Protein AF-A0A3M3WVY3-F1 (afdb_monomer)

Organism: Pseudomonas syringae pv. aptata (NCBI:txid83167)

Secondary structure (DSSP, 8-state):
----------SSS-HHHHHHHHHHHHHHHHTTTTS-HHHHHHHS---TTS-SS---

Sequence (56 aa):
INTLPLRVDVGTGGVRQAVRLTHNRLTALLGHEHAPLVLAQRCSEVSATSPLFSAL

Foldseek 3Di:
DADDDDDQDPPPDDPVVSVVVRVVRVVVCVVCRVPHVVVVVVVVPPPPPDDSDDDD

pLDDT: mean 78.69, std 10.06, range [48.16, 91.69]

Solvent-accessible surface area (backbone atoms only — not comparable to full-atom values): 3874 Å² total; per-residue (Å²): 139,76,72,79,89,78,90,79,78,77,91,68,77,55,70,72,57,41,53,53,52,46,49,54,53,52,60,62,47,58,86,43,63,85,59,59,52,70,57,55,49,72,72,59,80,56,58,91,91,54,77,94,64,81,88,130

Structure (mmCIF, N/CA/C/O backbone):
data_AF-A0A3M3WVY3-F1
#
_entry.id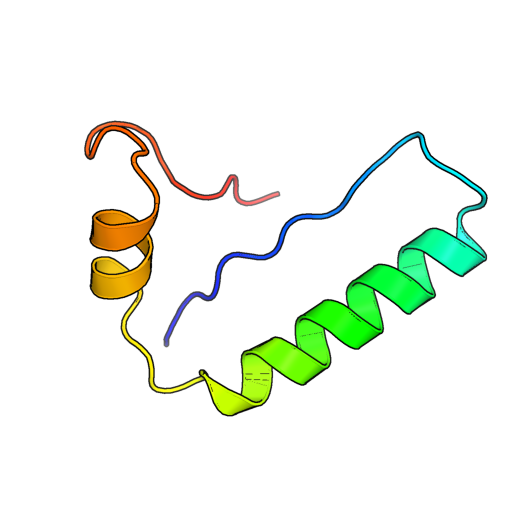   AF-A0A3M3WVY3-F1
#
loop_
_atom_site.group_PDB
_atom_site.id
_atom_site.type_symbol
_atom_site.label_atom_id
_atom_site.label_alt_id
_atom_site.label_comp_id
_atom_site.label_asym_id
_atom_site.label_entity_id
_atom_site.label_seq_id
_atom_site.pdbx_PDB_ins_code
_atom_site.Cartn_x
_atom_site.Cartn_y
_atom_site.Cartn_z
_atom_site.occupancy
_atom_site.B_iso_or_equiv
_atom_site.auth_seq_id
_atom_site.auth_comp_id
_atom_site.auth_asym_id
_atom_site.auth_atom_id
_atom_site.pdbx_PDB_model_num
ATOM 1 N N . ILE A 1 1 ? 12.964 -4.195 -4.469 1.00 62.84 1 ILE A N 1
ATOM 2 C CA . ILE A 1 1 ? 11.720 -4.181 -3.660 1.00 62.84 1 ILE A CA 1
ATOM 3 C C . ILE A 1 1 ? 10.823 -3.107 -4.262 1.00 62.84 1 ILE A C 1
ATOM 5 O O . ILE A 1 1 ? 11.318 -2.001 -4.444 1.00 62.84 1 ILE A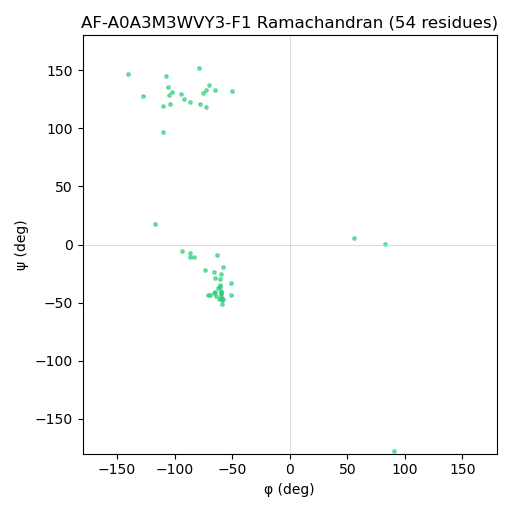 O 1
ATOM 9 N N . ASN A 1 2 ? 9.590 -3.438 -4.656 1.00 65.62 2 ASN A N 1
ATOM 10 C CA . ASN A 1 2 ? 8.640 -2.483 -5.239 1.00 65.62 2 ASN A CA 1
ATOM 11 C C . ASN A 1 2 ? 7.563 -2.141 -4.200 1.00 65.62 2 ASN A C 1
ATOM 13 O O . ASN A 1 2 ? 7.070 -3.039 -3.519 1.00 65.62 2 ASN A O 1
ATOM 17 N N . THR A 1 3 ? 7.217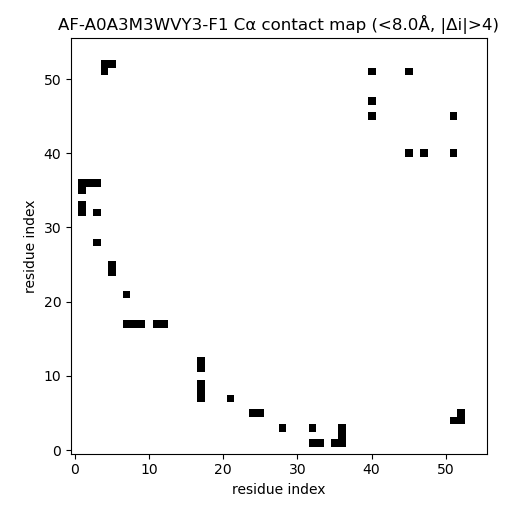 -0.863 -4.067 1.00 74.12 3 THR A N 1
ATOM 18 C CA . THR A 1 3 ? 6.197 -0.398 -3.117 1.00 74.12 3 THR A CA 1
ATOM 19 C C . THR A 1 3 ? 4.925 -0.077 -3.885 1.00 74.12 3 THR A C 1
ATOM 21 O O . THR A 1 3 ? 4.943 0.779 -4.768 1.00 74.12 3 THR A O 1
ATOM 24 N N . LEU A 1 4 ? 3.823 -0.751 -3.550 1.00 79.19 4 LEU A N 1
ATOM 25 C CA . LEU A 1 4 ? 2.522 -0.556 -4.191 1.00 79.19 4 LEU A CA 1
ATOM 26 C C . LEU A 1 4 ? 1.588 0.246 -3.271 1.00 79.19 4 LEU A C 1
ATOM 28 O O . LEU A 1 4 ? 1.431 -0.126 -2.106 1.00 79.19 4 LEU A O 1
ATOM 32 N N . PRO A 1 5 ? 0.958 1.331 -3.755 1.00 78.56 5 PRO A N 1
ATOM 33 C CA . PRO A 1 5 ? 0.048 2.128 -2.942 1.00 78.56 5 PRO A CA 1
ATOM 34 C C . PRO A 1 5 ? -1.279 1.388 -2.713 1.00 78.56 5 PRO A C 1
ATOM 36 O O . PRO A 1 5 ? -1.901 0.893 -3.651 1.00 78.56 5 PRO A O 1
ATOM 39 N N . LEU A 1 6 ? -1.744 1.361 -1.462 1.00 83.62 6 LEU A N 1
ATOM 40 C CA . LEU A 1 6 ? -3.033 0.795 -1.065 1.00 83.62 6 LEU A CA 1
ATOM 41 C C . LEU A 1 6 ? -3.827 1.823 -0.259 1.00 83.62 6 LEU A C 1
ATOM 43 O O . LEU A 1 6 ? -3.354 2.324 0.758 1.00 83.62 6 LEU A O 1
ATOM 47 N N . ARG A 1 7 ? -5.072 2.082 -0.668 1.00 83.62 7 ARG A N 1
ATOM 48 C CA . ARG A 1 7 ? -6.015 2.896 0.106 1.00 83.62 7 ARG A CA 1
ATOM 49 C C . ARG A 1 7 ? -6.860 2.015 1.023 1.00 83.62 7 ARG A C 1
ATOM 51 O O . ARG A 1 7 ? -7.562 1.113 0.554 1.00 83.62 7 ARG A O 1
ATOM 58 N N . VAL A 1 8 ? -6.846 2.330 2.315 1.00 84.12 8 VAL A N 1
ATOM 59 C CA . VAL A 1 8 ? -7.721 1.728 3.328 1.00 84.12 8 VAL A CA 1
ATOM 60 C C . VAL A 1 8 ? -8.722 2.783 3.781 1.00 84.12 8 VAL A C 1
ATOM 62 O O . VAL A 1 8 ? -8.334 3.833 4.282 1.00 84.12 8 VAL A O 1
ATOM 65 N N . ASP A 1 9 ? -10.011 2.516 3.583 1.00 81.69 9 ASP A N 1
ATOM 66 C CA . ASP A 1 9 ? -11.069 3.408 4.051 1.00 81.69 9 ASP A CA 1
ATOM 67 C C . ASP A 1 9 ? -11.408 3.054 5.508 1.00 81.69 9 ASP A C 1
ATOM 69 O O . ASP A 1 9 ? -11.750 1.911 5.817 1.00 81.69 9 ASP A O 1
ATOM 73 N N . VAL A 1 10 ? -11.290 4.029 6.411 1.00 79.69 10 VAL A N 1
ATOM 74 C CA . VAL A 1 10 ? -11.577 3.882 7.848 1.00 79.69 10 VAL A CA 1
ATOM 75 C C . VAL A 1 10 ? -12.875 4.624 8.175 1.00 79.69 10 VAL A C 1
ATOM 77 O O . VAL A 1 10 ? -13.173 5.653 7.576 1.00 79.69 10 VAL A O 1
ATOM 80 N N . GLY A 1 11 ? -13.679 4.095 9.101 1.00 77.12 11 GLY A N 1
ATOM 81 C CA . GLY A 1 11 ? -14.936 4.723 9.534 1.00 77.12 11 GLY A CA 1
ATOM 82 C C . GLY A 1 11 ? -16.149 4.449 8.635 1.00 77.12 11 GLY A C 1
ATOM 83 O O . GLY A 1 11 ? -17.248 4.894 8.948 1.00 77.12 11 GLY A O 1
ATOM 84 N N . THR A 1 12 ? -15.985 3.678 7.555 1.00 69.75 12 THR A N 1
ATOM 85 C CA . THR A 1 12 ? -17.085 3.232 6.687 1.00 69.75 12 THR A CA 1
ATOM 86 C C . THR A 1 12 ? -17.314 1.724 6.863 1.00 69.75 12 THR A C 1
ATOM 88 O O . THR A 1 12 ? -16.630 0.888 6.282 1.00 69.75 12 THR A O 1
ATOM 91 N N . GLY A 1 13 ? -18.280 1.355 7.711 1.00 77.75 13 GLY A N 1
ATOM 92 C CA . GLY A 1 13 ? -18.672 -0.042 7.947 1.00 77.75 13 GLY A CA 1
ATOM 93 C C . GLY A 1 13 ? -17.930 -0.755 9.087 1.00 77.75 13 GLY A C 1
ATOM 94 O O . GLY A 1 13 ? -17.130 -0.174 9.816 1.00 77.75 13 GLY A O 1
ATOM 95 N N . GLY A 1 14 ? -18.250 -2.038 9.285 1.00 88.25 14 GLY A N 1
ATOM 96 C CA . GLY A 1 14 ? -17.681 -2.850 10.366 1.00 88.25 14 GLY A CA 1
ATOM 97 C C . GLY A 1 14 ? -16.266 -3.362 10.062 1.00 88.25 14 GLY A C 1
ATOM 98 O O . GLY A 1 14 ? -15.931 -3.643 8.912 1.00 88.25 14 GLY A O 1
ATOM 99 N N . VAL A 1 15 ? -15.455 -3.585 11.105 1.00 88.81 15 VAL A N 1
ATOM 100 C CA . VAL A 1 15 ? -14.040 -4.019 10.994 1.00 88.81 15 VAL A CA 1
ATOM 101 C C . VAL A 1 15 ? -13.862 -5.242 10.087 1.00 88.81 15 VAL A C 1
ATOM 103 O O . VAL A 1 15 ? -12.983 -5.265 9.231 1.00 88.81 15 VAL A O 1
ATOM 106 N N . ARG A 1 16 ? -14.731 -6.254 10.211 1.00 89.69 16 ARG A N 1
ATOM 107 C CA . ARG A 1 16 ? -14.672 -7.468 9.377 1.00 89.69 16 ARG A CA 1
ATOM 108 C C . ARG A 1 16 ? -14.815 -7.160 7.885 1.00 89.69 16 ARG A C 1
ATOM 110 O O . ARG A 1 16 ? -14.146 -7.780 7.063 1.00 89.69 16 ARG A O 1
ATOM 117 N N . GLN A 1 17 ? -15.705 -6.237 7.536 1.00 88.44 17 GLN A N 1
ATOM 118 C CA . GLN A 1 17 ? -15.919 -5.829 6.153 1.00 88.44 17 GLN A CA 1
ATOM 119 C C . GLN A 1 17 ? -14.709 -5.052 5.633 1.00 88.44 17 GLN A C 1
ATOM 121 O O . GLN A 1 17 ? -14.230 -5.355 4.543 1.00 88.44 17 GLN A O 1
ATOM 126 N N . ALA A 1 18 ? -14.169 -4.136 6.441 1.00 87.69 18 ALA A N 1
ATOM 127 C CA . ALA A 1 18 ? -12.966 -3.381 6.104 1.00 87.69 18 ALA A CA 1
ATOM 128 C C . ALA A 1 18 ? -11.769 -4.307 5.829 1.00 87.69 18 ALA A C 1
ATOM 130 O O . ALA A 1 18 ? -11.132 -4.188 4.788 1.00 87.69 18 ALA A O 1
ATOM 131 N N . VAL A 1 19 ? -11.524 -5.307 6.685 1.00 90.44 19 VAL A N 1
ATOM 132 C CA . VAL A 1 19 ? -10.445 -6.294 6.482 1.00 90.44 19 VAL A CA 1
ATOM 133 C C . VAL A 1 19 ? -10.618 -7.064 5.171 1.00 90.44 19 VAL A C 1
ATOM 135 O O . VAL A 1 19 ? -9.655 -7.225 4.422 1.00 90.44 19 VAL A O 1
ATOM 138 N N . ARG A 1 20 ? -11.839 -7.512 4.848 1.00 91.69 20 ARG A N 1
ATOM 139 C CA . ARG A 1 20 ? -12.103 -8.219 3.582 1.00 91.69 20 ARG A CA 1
ATOM 140 C C . ARG A 1 20 ? -11.887 -7.324 2.362 1.00 91.69 20 ARG A C 1
ATOM 142 O O . ARG A 1 20 ? -11.321 -7.782 1.374 1.00 91.69 20 ARG A O 1
ATOM 149 N N . LEU A 1 21 ? -12.310 -6.062 2.426 1.00 90.25 21 LEU A N 1
ATOM 150 C CA . LEU A 1 21 ? -12.094 -5.095 1.347 1.00 90.25 21 LEU A CA 1
ATOM 151 C C . LEU A 1 21 ? -10.602 -4.813 1.140 1.00 90.25 21 LEU A C 1
ATOM 153 O O . LEU A 1 21 ? -10.134 -4.832 0.003 1.00 90.25 21 LEU A O 1
ATOM 157 N N . THR A 1 22 ? -9.848 -4.628 2.225 1.00 89.62 22 THR A N 1
ATOM 158 C CA . THR A 1 22 ? -8.390 -4.461 2.186 1.00 89.62 22 THR A CA 1
ATOM 159 C C . THR A 1 22 ? -7.707 -5.680 1.570 1.00 89.62 22 THR A C 1
ATOM 161 O O . THR A 1 22 ? -6.872 -5.516 0.683 1.00 89.62 22 THR A O 1
ATOM 164 N N . HIS A 1 23 ? -8.095 -6.897 1.969 1.00 90.38 23 HIS A N 1
ATOM 165 C CA . HIS A 1 23 ? -7.557 -8.130 1.390 1.00 90.38 23 HIS A CA 1
ATOM 166 C C . HIS A 1 23 ? -7.806 -8.212 -0.122 1.00 90.38 23 HIS A C 1
ATOM 168 O O . HIS A 1 23 ? -6.873 -8.446 -0.883 1.00 90.38 23 HIS A O 1
ATOM 174 N N . ASN A 1 24 ? -9.035 -7.948 -0.574 1.00 90.94 24 ASN A N 1
ATOM 175 C CA . ASN A 1 24 ? -9.362 -7.974 -2.001 1.00 90.94 24 ASN A CA 1
ATOM 176 C C . ASN A 1 24 ? -8.528 -6.962 -2.803 1.00 90.94 24 ASN A C 1
ATOM 178 O O . ASN A 1 24 ? -8.040 -7.282 -3.886 1.00 90.94 24 ASN A O 1
ATOM 182 N N . ARG A 1 25 ? -8.344 -5.749 -2.264 1.00 89.31 25 ARG A N 1
ATOM 183 C CA . ARG A 1 25 ? -7.521 -4.706 -2.893 1.00 89.31 25 ARG A CA 1
ATOM 184 C C . ARG A 1 25 ? -6.042 -5.106 -2.948 1.00 89.31 25 ARG A C 1
ATOM 186 O O . ARG A 1 25 ? -5.416 -4.913 -3.982 1.00 89.31 25 ARG A O 1
ATOM 193 N N . LEU A 1 26 ? -5.504 -5.708 -1.884 1.00 89.31 26 LEU A N 1
ATOM 194 C CA . LEU A 1 26 ? -4.133 -6.233 -1.862 1.00 89.31 26 LEU A CA 1
ATOM 195 C C . LEU A 1 26 ? -3.919 -7.332 -2.906 1.00 89.31 26 LEU A C 1
ATOM 197 O O . LEU A 1 26 ? -2.954 -7.272 -3.661 1.00 89.31 26 LEU A O 1
ATOM 201 N N . THR A 1 27 ? -4.832 -8.299 -3.001 1.00 88.56 27 THR A N 1
ATOM 202 C CA . THR A 1 27 ? -4.722 -9.378 -3.993 1.00 88.56 27 THR A CA 1
ATOM 203 C C . THR A 1 27 ? -4.774 -8.836 -5.424 1.00 88.56 27 THR A C 1
ATOM 205 O O . THR A 1 27 ? -4.019 -9.294 -6.277 1.00 88.56 27 THR A O 1
ATOM 208 N N . ALA A 1 28 ? -5.591 -7.812 -5.692 1.00 87.38 28 ALA A N 1
ATOM 209 C CA . ALA A 1 28 ? -5.627 -7.154 -7.001 1.00 87.38 28 ALA A CA 1
ATOM 210 C C . ALA A 1 28 ? -4.311 -6.422 -7.354 1.00 87.38 28 ALA A C 1
ATOM 212 O O . ALA A 1 28 ? -3.958 -6.308 -8.531 1.00 87.38 28 ALA A O 1
ATOM 213 N N . LEU A 1 29 ? -3.562 -5.950 -6.351 1.00 87.75 29 LEU A N 1
ATOM 214 C CA . LEU A 1 29 ? -2.264 -5.300 -6.552 1.00 87.75 29 LEU A CA 1
ATOM 215 C C . LEU A 1 29 ? -1.147 -6.288 -6.915 1.00 87.75 29 LEU A C 1
ATOM 217 O O . LEU A 1 29 ?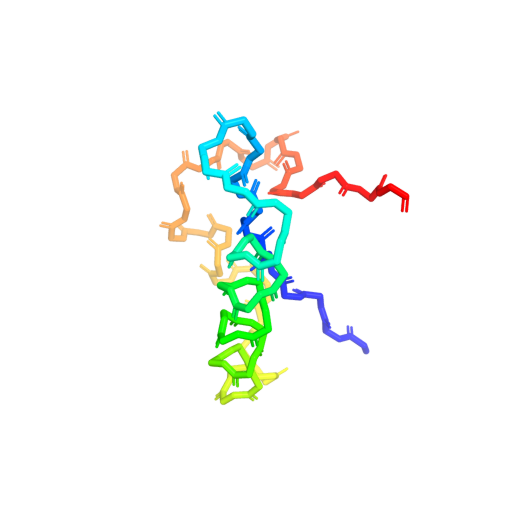 -0.187 -5.875 -7.558 1.00 87.75 29 LEU A O 1
ATOM 221 N N . LEU A 1 30 ? -1.277 -7.581 -6.591 1.00 84.81 30 LEU A N 1
ATOM 222 C CA . LEU A 1 30 ? -0.262 -8.589 -6.933 1.00 84.81 30 LEU A CA 1
ATOM 223 C C . LEU A 1 30 ? -0.041 -8.706 -8.447 1.00 84.81 30 LEU A C 1
ATOM 225 O O . LEU A 1 30 ? 1.095 -8.801 -8.890 1.00 84.81 30 LEU A O 1
ATOM 229 N N . GLY A 1 31 ? -1.099 -8.574 -9.258 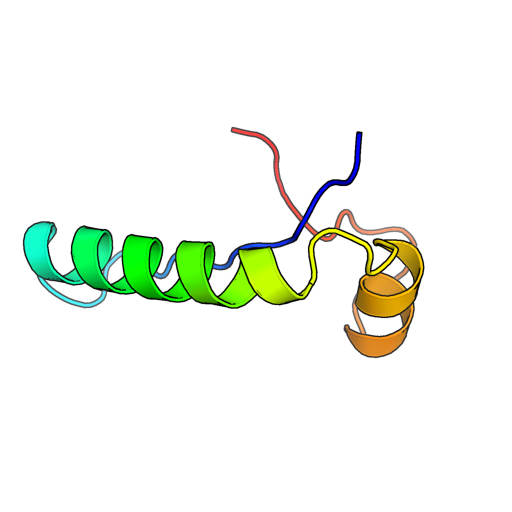1.00 83.12 31 GLY A N 1
ATOM 230 C CA . GLY A 1 31 ? -0.975 -8.539 -10.724 1.00 83.12 31 GLY A CA 1
ATOM 231 C C . GLY A 1 31 ? -0.181 -7.341 -11.268 1.00 83.12 31 GLY A C 1
ATOM 232 O O . GLY A 1 31 ? 0.135 -7.296 -12.453 1.00 83.12 31 GLY A O 1
ATOM 233 N N . HIS A 1 32 ? 0.152 -6.377 -10.406 1.00 82.81 32 HIS A N 1
ATOM 234 C CA . HIS A 1 32 ? 0.889 -5.158 -10.724 1.00 82.81 32 HIS A CA 1
ATOM 235 C C . HIS A 1 32 ? 2.231 -5.090 -9.978 1.00 82.81 32 HIS A C 1
ATOM 237 O O . HIS A 1 32 ? 2.828 -4.020 -9.886 1.00 82.81 32 HIS A O 1
ATOM 243 N N . GLU A 1 33 ? 2.743 -6.209 -9.457 1.00 80.69 33 GLU A N 1
ATOM 244 C CA . GLU A 1 33 ? 3.979 -6.246 -8.659 1.00 80.69 33 GLU A CA 1
ATOM 245 C C . GLU A 1 33 ? 5.226 -5.733 -9.395 1.00 80.69 33 GLU A C 1
ATOM 247 O O . GLU A 1 33 ? 6.158 -5.220 -8.770 1.00 80.69 33 GLU A O 1
ATOM 252 N N . HIS A 1 34 ? 5.228 -5.804 -10.726 1.00 82.12 34 HIS A N 1
ATOM 253 C CA . HIS A 1 34 ? 6.294 -5.279 -11.579 1.00 82.12 34 HIS A CA 1
ATOM 254 C C . HIS A 1 34 ? 6.032 -3.851 -12.074 1.00 82.12 34 HIS A C 1
ATOM 256 O O . HIS A 1 34 ? 6.901 -3.263 -12.717 1.00 82.12 34 HIS A O 1
ATOM 262 N N . ALA A 1 35 ? 4.858 -3.276 -11.788 1.00 81.75 35 ALA A N 1
ATOM 263 C CA . ALA A 1 35 ? 4.532 -1.917 -12.191 1.00 81.75 35 ALA A CA 1
ATOM 264 C C . ALA A 1 35 ? 5.325 -0.916 -11.331 1.00 81.75 35 ALA A C 1
ATOM 266 O O . ALA A 1 35 ? 5.160 -0.893 -10.110 1.00 81.75 35 ALA A O 1
ATOM 267 N N . PRO A 1 36 ? 6.192 -0.078 -11.920 1.00 79.75 36 PRO A N 1
ATOM 268 C CA . PRO A 1 36 ? 7.021 0.828 -11.141 1.00 79.75 36 PRO A CA 1
ATOM 269 C C . PRO A 1 36 ? 6.186 1.949 -10.506 1.00 79.75 36 PRO A C 1
ATOM 271 O O . PRO A 1 36 ? 5.363 2.585 -11.167 1.00 79.75 36 PRO A O 1
ATOM 274 N N . LEU A 1 37 ? 6.468 2.253 -9.234 1.00 77.31 37 LEU A N 1
ATOM 275 C CA . LEU A 1 37 ? 5.798 3.302 -8.449 1.00 77.31 37 LEU A CA 1
ATOM 276 C C . LEU A 1 37 ? 5.756 4.674 -9.153 1.00 77.31 37 LEU A C 1
ATOM 278 O O . LEU A 1 37 ? 4.781 5.408 -9.015 1.00 77.31 37 LEU A O 1
ATOM 282 N N . VAL A 1 38 ? 6.776 5.012 -9.948 1.00 79.31 38 VAL A N 1
ATOM 283 C CA . VAL A 1 38 ? 6.834 6.275 -10.708 1.00 79.31 38 VAL A CA 1
ATOM 284 C C . VAL A 1 38 ? 5.681 6.423 -11.711 1.00 79.31 38 VAL A C 1
ATOM 286 O O . VAL A 1 38 ? 5.239 7.540 -11.978 1.00 79.31 38 VAL A O 1
ATOM 289 N N . LEU A 1 39 ? 5.158 5.316 -12.251 1.00 80.94 39 LEU A N 1
ATOM 290 C CA . LEU A 1 39 ? 3.980 5.351 -13.122 1.00 80.94 39 LEU A CA 1
ATOM 291 C C . LEU A 1 39 ? 2.725 5.671 -12.313 1.00 80.94 39 LEU A C 1
ATOM 293 O O . LEU A 1 39 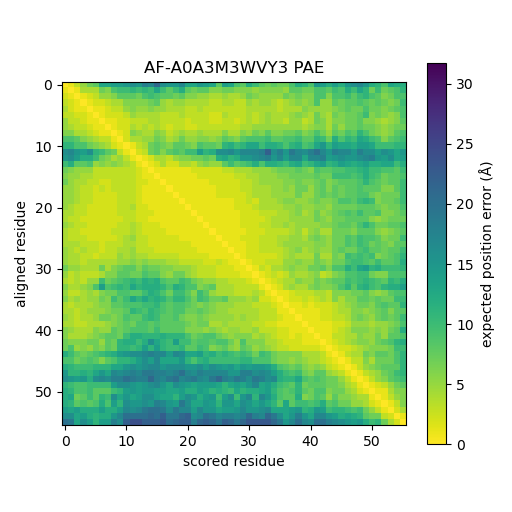? 1.957 6.540 -12.713 1.00 80.94 39 LEU A O 1
ATOM 297 N N . ALA A 1 40 ? 2.565 5.050 -11.142 1.00 79.88 40 ALA A N 1
ATOM 298 C CA . ALA A 1 40 ? 1.464 5.370 -10.239 1.00 79.88 40 ALA A CA 1
ATOM 299 C C . ALA A 1 40 ? 1.505 6.846 -9.805 1.00 79.88 40 ALA A C 1
ATOM 301 O O . ALA A 1 40 ? 0.474 7.507 -9.827 1.00 79.88 40 ALA A O 1
ATOM 302 N N . GLN A 1 41 ? 2.689 7.395 -9.505 1.00 77.19 41 GLN A N 1
ATOM 303 C CA . GLN A 1 41 ? 2.877 8.821 -9.194 1.00 77.19 41 GLN A CA 1
ATOM 304 C C . GLN A 1 41 ? 2.423 9.728 -10.335 1.00 77.19 41 GLN A C 1
ATOM 306 O O . GLN A 1 41 ? 1.605 10.619 -10.113 1.00 77.19 41 GLN A O 1
ATOM 311 N N . ARG A 1 42 ? 2.888 9.474 -11.562 1.00 79.25 42 ARG A N 1
ATOM 312 C CA . ARG A 1 42 ? 2.508 10.276 -12.736 1.00 79.25 42 ARG A CA 1
ATOM 313 C C . ARG A 1 42 ? 1.007 10.244 -13.022 1.00 79.25 42 ARG A C 1
ATOM 315 O O . ARG A 1 42 ? 0.464 11.252 -13.454 1.00 79.25 42 ARG A O 1
ATOM 322 N N . CYS A 1 43 ? 0.347 9.117 -12.769 1.00 80.06 43 CYS A N 1
ATOM 323 C CA . CYS A 1 43 ? -1.093 8.959 -12.980 1.00 80.06 43 CYS A CA 1
ATOM 324 C C . CYS A 1 43 ? -1.956 9.404 -11.787 1.00 80.06 43 CYS A C 1
ATOM 326 O O . CYS A 1 43 ? -3.175 9.407 -11.905 1.00 80.06 43 CYS A O 1
ATOM 328 N N . SER A 1 44 ? -1.357 9.737 -10.640 1.00 75.69 44 SER A N 1
ATOM 329 C CA . SER A 1 44 ? -2.100 10.006 -9.400 1.00 75.69 44 SER A CA 1
ATOM 330 C C . SER A 1 44 ? -2.593 11.441 -9.231 1.00 75.69 44 SER A C 1
ATOM 332 O O . SER A 1 44 ? -3.327 11.700 -8.284 1.00 75.69 44 SER A O 1
ATOM 334 N N . GLU A 1 45 ? -2.140 12.376 -10.073 1.00 74.25 45 GLU A N 1
ATOM 335 C CA . GLU A 1 45 ? -2.362 13.828 -9.916 1.00 74.25 45 GLU A CA 1
ATOM 336 C C . GLU A 1 45 ? -1.878 14.406 -8.564 1.00 74.25 45 GLU A C 1
ATOM 338 O O . GLU A 1 45 ? -2.045 15.594 -8.286 1.00 74.25 45 GLU A O 1
ATOM 343 N N . VAL A 1 46 ? -1.216 13.599 -7.727 1.00 74.25 46 VAL A N 1
ATOM 344 C CA . VAL A 1 46 ? -0.593 14.033 -6.478 1.00 74.25 46 VAL A CA 1
ATOM 345 C C . VAL A 1 46 ? 0.686 14.792 -6.815 1.00 74.25 46 VAL A C 1
ATOM 347 O O . VAL A 1 46 ? 1.518 14.315 -7.589 1.00 74.25 46 VAL A O 1
ATOM 350 N N . SER A 1 47 ? 0.850 15.983 -6.227 1.00 72.56 47 SER A N 1
ATOM 351 C CA . SER A 1 47 ? 2.074 16.777 -6.380 1.00 72.56 47 SER A CA 1
ATOM 352 C C . SER A 1 47 ? 3.302 15.914 -6.099 1.00 72.56 47 SER A C 1
ATOM 354 O O . SER A 1 47 ? 3.363 15.249 -5.068 1.00 72.56 47 SER A O 1
ATOM 356 N N . ALA A 1 48 ? 4.307 15.975 -6.975 1.00 65.00 48 ALA A N 1
ATOM 357 C CA . ALA A 1 48 ? 5.530 15.177 -6.861 1.00 65.00 48 ALA A CA 1
ATOM 358 C C . ALA A 1 48 ? 6.300 15.404 -5.543 1.00 65.00 48 ALA A C 1
ATOM 360 O O . ALA A 1 48 ? 7.117 14.575 -5.153 1.00 65.00 48 ALA A O 1
ATOM 361 N N . THR A 1 49 ? 6.038 16.518 -4.854 1.00 67.94 49 THR A N 1
ATOM 362 C CA . THR A 1 49 ? 6.610 16.851 -3.542 1.00 67.94 49 THR A CA 1
ATOM 363 C C . THR A 1 49 ? 5.875 16.208 -2.362 1.00 67.94 49 THR A C 1
ATOM 365 O O . THR A 1 49 ? 6.384 16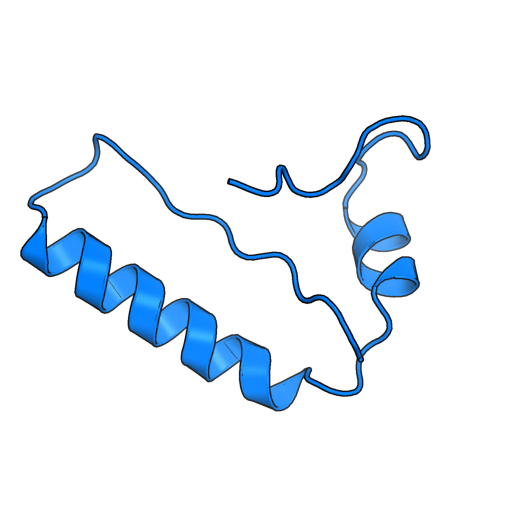.253 -1.244 1.00 67.94 49 THR A O 1
ATOM 368 N N . SER A 1 50 ? 4.700 15.610 -2.584 1.00 69.06 50 SER A N 1
ATOM 369 C CA . SER A 1 50 ? 3.899 14.945 -1.555 1.00 69.06 50 SER A CA 1
ATOM 370 C C . SER A 1 50 ? 4.065 13.425 -1.647 1.00 69.06 50 SER A C 1
ATOM 372 O O . SER A 1 50 ? 3.909 12.859 -2.733 1.00 69.06 50 SER A O 1
ATOM 374 N N . PRO A 1 51 ? 4.344 12.721 -0.536 1.00 66.75 51 PRO A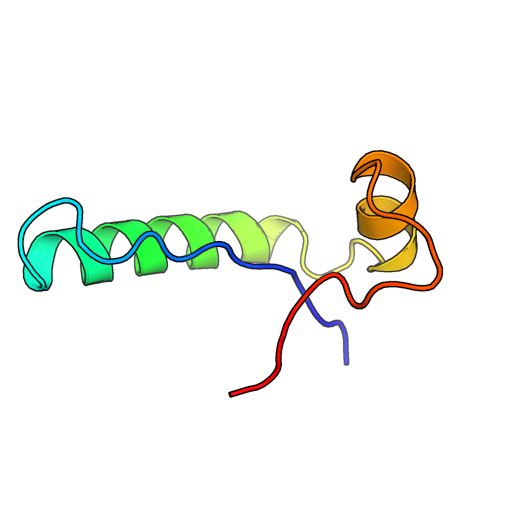 N 1
ATOM 375 C CA . PRO A 1 51 ? 4.414 11.267 -0.558 1.00 66.75 51 PRO A CA 1
ATOM 376 C C . PRO A 1 51 ? 3.034 10.675 -0.885 1.00 66.75 51 PRO A C 1
ATOM 378 O O . PRO A 1 51 ? 2.025 11.062 -0.300 1.00 66.75 51 PRO A O 1
ATOM 381 N N . LEU A 1 52 ? 2.994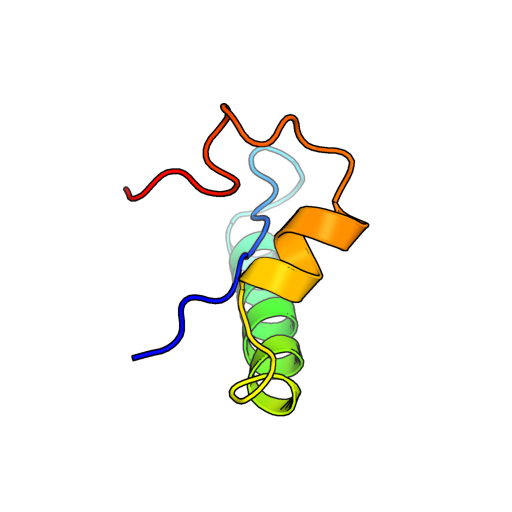 9.719 -1.819 1.00 61.62 52 LEU A N 1
ATOM 382 C CA . LEU A 1 52 ? 1.769 9.006 -2.218 1.00 61.62 52 LEU A CA 1
ATOM 383 C C . LEU A 1 52 ? 1.178 8.129 -1.108 1.00 61.62 52 LEU A C 1
ATOM 385 O O . LEU A 1 52 ? 0.003 7.774 -1.145 1.00 61.62 52 LEU A O 1
ATOM 389 N N . PHE A 1 53 ? 2.016 7.717 -0.166 1.00 64.69 53 PHE A N 1
ATOM 390 C CA . PHE A 1 53 ? 1.658 6.838 0.931 1.00 64.69 53 PHE A CA 1
ATOM 391 C C . PHE A 1 53 ? 2.357 7.318 2.197 1.00 64.69 53 PHE A C 1
ATOM 393 O O . PHE A 1 53 ? 3.484 7.810 2.161 1.00 64.69 53 PHE A O 1
ATOM 400 N N . SER A 1 54 ? 1.689 7.142 3.326 1.00 59.34 54 SER A N 1
ATOM 401 C CA . SER A 1 54 ? 2.305 7.240 4.643 1.00 59.34 54 SER A CA 1
ATOM 402 C C . SER A 1 54 ? 2.708 5.830 5.068 1.00 59.34 54 SER A C 1
ATOM 404 O O . SER A 1 54 ? 1.897 4.910 4.971 1.00 59.34 54 SER A O 1
ATOM 406 N N . ALA A 1 55 ? 3.955 5.643 5.500 1.00 52.28 55 ALA A N 1
ATOM 407 C CA . ALA A 1 55 ? 4.345 4.428 6.206 1.00 52.28 55 ALA A CA 1
ATOM 408 C C . ALA A 1 55 ? 3.848 4.553 7.654 1.00 52.28 55 ALA A C 1
ATOM 410 O O . ALA A 1 55 ? 4.183 5.533 8.321 1.00 52.28 55 ALA A O 1
ATOM 411 N N . LEU A 1 56 ? 3.004 3.616 8.090 1.00 48.16 56 LEU A N 1
ATOM 412 C CA . LEU A 1 56 ? 2.690 3.393 9.504 1.00 48.16 56 LEU A CA 1
ATOM 413 C C . LEU A 1 56 ? 3.692 2.399 10.088 1.00 48.16 56 LEU A C 1
ATOM 415 O O . LEU A 1 56 ? 4.012 1.425 9.367 1.00 48.16 56 LEU A O 1
#

Radius of gyration: 12.88 Å; Cα contacts (8 Å, |Δi|>4): 23; chains: 1; bounding box: 30×26×24 Å

Mean predicted aligned error: 7.01 Å